Protein AF-A0A0E9PQI5-F1 (afdb_monomer)

Radius of gyration: 18.46 Å; Cα contacts (8 Å, |Δi|>4): 30; chains: 1; bounding box: 46×14×43 Å

Organism: Anguilla anguilla (NCBI:txid7936)

Secondary structure (DSSP, 8-state):
-PPPTT--S--HHHHHHHHHHHHHHHHHHHHHHHHHHHHTSTTT--HHHHHHHHHT-

Solvent-accessible surface area (backbone atoms only — not comparable to full-atom values): 3357 Å² total; per-residue (Å²): 131,88,73,62,95,83,71,66,97,70,54,69,66,58,53,54,49,51,58,51,48,54,52,50,52,52,50,50,47,52,48,34,48,51,50,15,53,55,26,56,32,86,90,64,59,36,60,71,59,15,50,52,32,57,70,75,106

Nearest PDB structures (foldseek):
  8a5n-assembly1_AAA  TM=9.782E-01  e=8.951E-04  Homo sapiens
  6wyh-assembly1_C  TM=9.912E-01  e=1.098E-03  Homo sapiens
  8jai-assembly1_B  TM=9.732E-01  e=8.361E-04  Homo sapiens
  4v6b-assembly2_Av  TM=9.820E-01  e=1.769E-03  Homo sapiens
  6h6u-assembly1_C  TM=9.835E-01  e=2.323E-03  Homo sapiens

Structure (mmCIF, N/CA/C/O backbone):
data_AF-A0A0E9PQI5-F1
#
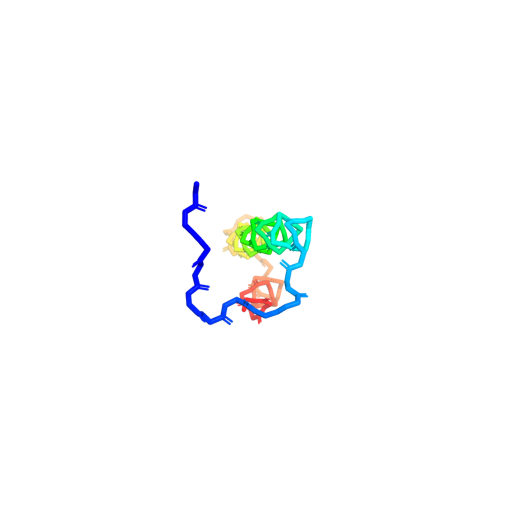_entry.id   AF-A0A0E9PQI5-F1
#
loop_
_atom_site.group_PDB
_atom_site.id
_atom_site.type_symbol
_atom_site.label_atom_id
_atom_site.label_alt_id
_atom_site.label_comp_id
_atom_site.label_asym_id
_atom_site.label_entity_id
_atom_site.label_seq_id
_atom_site.pdbx_PDB_ins_code
_atom_site.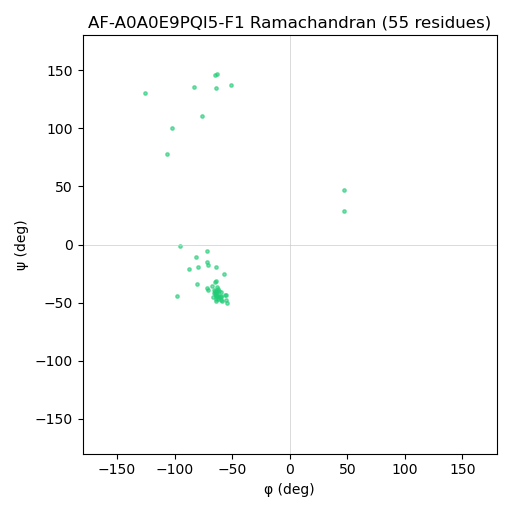Cartn_x
_atom_site.Cartn_y
_atom_site.Cartn_z
_atom_site.occupancy
_atom_site.B_iso_or_equiv
_atom_site.auth_seq_id
_atom_site.auth_comp_id
_atom_site.auth_asym_id
_atom_site.auth_atom_id
_atom_site.pdbx_PDB_model_num
ATOM 1 N N . MET A 1 1 ? 15.633 4.388 -26.616 1.00 57.16 1 MET A N 1
ATOM 2 C CA . MET A 1 1 ? 15.493 4.490 -25.148 1.00 57.16 1 MET A CA 1
ATOM 3 C C . MET A 1 1 ? 16.842 4.153 -24.557 1.00 57.16 1 MET A C 1
ATOM 5 O O . MET A 1 1 ? 17.256 3.007 -24.682 1.00 57.16 1 MET A O 1
ATOM 9 N N . GLU A 1 2 ? 17.551 5.139 -24.014 1.00 69.25 2 GLU A N 1
ATOM 10 C CA . GLU A 1 2 ? 18.815 4.872 -23.327 1.00 69.25 2 GLU A CA 1
ATOM 11 C C . GLU A 1 2 ? 18.557 4.004 -22.092 1.00 69.25 2 GLU A C 1
ATOM 13 O O . GLU A 1 2 ? 17.585 4.196 -21.356 1.00 69.25 2 GLU A O 1
ATOM 18 N N . THR A 1 3 ? 19.381 2.979 -21.912 1.00 81.44 3 THR A N 1
ATOM 19 C CA . THR A 1 3 ? 19.341 2.107 -20.740 1.00 81.44 3 THR A CA 1
ATOM 20 C C . THR A 1 3 ? 20.114 2.764 -19.607 1.00 81.44 3 THR A C 1
ATOM 22 O O . THR A 1 3 ? 21.210 3.272 -19.826 1.00 81.44 3 THR A O 1
ATOM 25 N N . SER A 1 4 ? 19.554 2.735 -18.394 1.00 89.12 4 SER A N 1
ATOM 26 C CA . SER A 1 4 ? 20.242 3.226 -17.195 1.00 89.12 4 SER A CA 1
ATOM 27 C C . SER A 1 4 ? 21.640 2.606 -17.072 1.00 89.12 4 SER A C 1
ATOM 29 O O . SER A 1 4 ? 21.789 1.399 -17.266 1.00 89.12 4 SER A O 1
ATOM 31 N N . GLN A 1 5 ? 22.641 3.420 -16.718 1.00 93.25 5 GLN A N 1
ATOM 32 C CA . GLN A 1 5 ? 24.048 3.006 -16.593 1.00 93.25 5 GLN A CA 1
ATOM 33 C C . GLN A 1 5 ? 24.255 1.853 -15.595 1.00 93.25 5 GLN A C 1
ATOM 35 O O . GLN A 1 5 ? 25.208 1.092 -15.720 1.00 93.25 5 GLN A O 1
ATOM 40 N N . ILE A 1 6 ? 23.350 1.704 -14.624 1.00 93.88 6 ILE A N 1
ATOM 41 C CA . ILE A 1 6 ? 23.409 0.669 -13.582 1.00 93.88 6 ILE A CA 1
ATOM 42 C C . ILE A 1 6 ? 22.588 -0.586 -13.916 1.00 93.88 6 ILE A C 1
ATOM 44 O O . ILE A 1 6 ? 22.535 -1.515 -13.115 1.00 93.88 6 ILE A O 1
ATOM 48 N N . ARG A 1 7 ? 21.900 -0.629 -15.065 1.00 90.69 7 ARG A N 1
ATOM 49 C CA . ARG A 1 7 ? 21.023 -1.754 -15.408 1.00 90.69 7 ARG A CA 1
ATOM 50 C C . ARG A 1 7 ? 21.855 -2.957 -15.855 1.00 90.69 7 ARG A C 1
ATOM 52 O O . ARG A 1 7 ? 22.403 -2.951 -16.953 1.00 90.69 7 ARG A O 1
ATOM 59 N N . GLN A 1 8 ? 21.879 -4.006 -15.041 1.00 91.56 8 GLN A N 1
ATOM 60 C CA . GLN A 1 8 ? 22.545 -5.277 -15.341 1.00 91.56 8 GLN A CA 1
ATOM 61 C C . GLN A 1 8 ? 21.539 -6.423 -15.195 1.00 91.56 8 GLN A C 1
ATOM 63 O O . GLN A 1 8 ? 20.811 -6.461 -14.209 1.00 91.56 8 GLN A O 1
ATOM 68 N N . ASP A 1 9 ? 21.453 -7.295 -16.206 1.00 92.31 9 ASP A N 1
ATOM 69 C CA . ASP A 1 9 ? 20.584 -8.491 -16.251 1.00 92.31 9 ASP A CA 1
ATOM 70 C C . ASP A 1 9 ? 19.108 -8.281 -15.830 1.00 92.31 9 ASP A C 1
ATOM 72 O O . ASP A 1 9 ? 18.429 -9.166 -15.317 1.00 92.31 9 ASP A O 1
ATOM 76 N N . TYR A 1 10 ? 18.573 -7.073 -16.032 1.00 91.19 10 TYR A N 1
ATOM 77 C CA . TYR A 1 10 ? 17.213 -6.734 -15.615 1.00 91.19 10 TYR A CA 1
ATOM 78 C C . TYR A 1 10 ? 16.263 -6.758 -16.812 1.00 91.19 10 TYR A C 1
ATOM 80 O O . TYR A 1 10 ? 16.206 -5.805 -17.602 1.00 91.19 10 TYR A O 1
ATOM 88 N N . HIS A 1 11 ? 15.511 -7.851 -16.961 1.00 94.31 11 HIS A N 1
ATOM 89 C CA . HIS A 1 11 ? 14.545 -8.013 -18.048 1.00 94.31 11 HIS A CA 1
ATOM 90 C C . HIS A 1 11 ? 13.421 -6.966 -17.971 1.00 94.31 11 HIS A C 1
ATOM 92 O O . HIS A 1 11 ? 13.015 -6.533 -16.890 1.00 94.31 11 HIS A O 1
ATOM 98 N N . ARG A 1 12 ? 12.904 -6.534 -19.126 1.00 91.75 12 ARG A N 1
ATOM 99 C CA . ARG A 1 12 ? 11.841 -5.512 -19.189 1.00 91.75 12 ARG A CA 1
ATOM 100 C C . ARG A 1 12 ? 10.532 -5.987 -18.559 1.00 91.75 12 ARG A C 1
ATOM 102 O O . ARG A 1 12 ? 9.845 -5.188 -17.930 1.00 91.75 12 ARG A O 1
ATOM 109 N N . ASP A 1 13 ? 10.236 -7.280 -18.642 1.00 95.00 13 ASP A N 1
ATOM 110 C CA . ASP A 1 13 ? 9.046 -7.846 -17.997 1.00 95.00 13 ASP A CA 1
ATOM 111 C C . ASP A 1 13 ? 9.145 -7.817 -16.470 1.00 95.00 13 ASP A C 1
ATOM 113 O O . ASP A 1 13 ? 8.148 -7.541 -15.807 1.00 95.00 13 ASP A O 1
ATOM 117 N N . CYS A 1 14 ? 10.343 -8.016 -15.905 1.00 93.06 14 CYS A N 1
ATOM 118 C CA . CYS A 1 14 ? 10.571 -7.892 -14.462 1.00 93.06 14 CYS A CA 1
ATOM 119 C C . CYS A 1 14 ? 10.331 -6.452 -13.990 1.00 93.06 14 CYS A C 1
ATOM 121 O O . CYS A 1 14 ? 9.682 -6.231 -12.973 1.00 93.06 14 CYS A O 1
ATOM 123 N N . GLU A 1 15 ? 10.782 -5.466 -14.771 1.00 92.94 15 GLU A N 1
ATOM 124 C CA . GLU A 1 15 ? 10.518 -4.048 -14.508 1.00 92.94 15 GLU A CA 1
ATOM 125 C C . GLU A 1 15 ? 9.026 -3.712 -14.538 1.00 92.94 15 GLU A C 1
ATOM 127 O O . GLU A 1 15 ? 8.517 -3.047 -13.635 1.00 92.94 15 GLU A O 1
ATOM 132 N N . ALA A 1 16 ? 8.302 -4.214 -15.539 1.00 95.38 16 ALA A N 1
ATOM 133 C CA . ALA A 1 16 ? 6.858 -4.038 -15.618 1.00 95.38 16 ALA A CA 1
ATOM 134 C C . ALA A 1 16 ? 6.128 -4.736 -14.458 1.00 95.38 16 ALA A C 1
ATOM 136 O O . ALA A 1 16 ? 5.181 -4.173 -13.908 1.00 95.38 16 ALA A O 1
ATOM 137 N N . ALA A 1 17 ? 6.565 -5.936 -14.065 1.00 96.44 17 ALA A N 1
ATOM 138 C CA . ALA A 1 17 ? 6.001 -6.677 -12.942 1.00 96.44 17 ALA A CA 1
ATOM 139 C C . ALA A 1 17 ? 6.206 -5.940 -11.612 1.00 96.44 17 ALA A C 1
ATOM 141 O O . ALA A 1 17 ? 5.247 -5.789 -10.861 1.00 96.44 17 ALA A O 1
ATOM 142 N N . ILE A 1 18 ? 7.401 -5.396 -11.361 1.00 96.12 18 ILE A N 1
ATOM 143 C CA . ILE A 1 18 ? 7.691 -4.604 -10.157 1.00 96.12 18 ILE A CA 1
ATOM 144 C C . ILE A 1 18 ? 6.829 -3.340 -10.104 1.00 96.12 18 ILE A C 1
ATOM 146 O O . ILE A 1 18 ? 6.237 -3.050 -9.0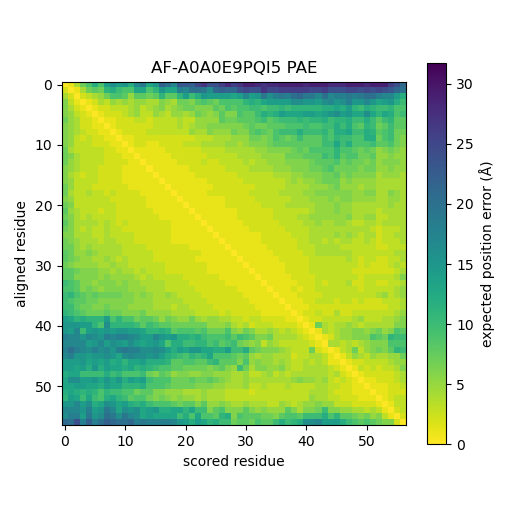68 1.00 96.12 18 ILE A O 1
ATOM 150 N N . ASN A 1 19 ? 6.664 -2.631 -11.222 1.00 95.56 19 ASN A N 1
ATOM 151 C CA . ASN A 1 19 ? 5.782 -1.460 -11.269 1.00 95.56 19 ASN A CA 1
ATOM 152 C C . ASN A 1 19 ? 4.313 -1.821 -11.000 1.00 95.56 19 ASN A C 1
ATOM 154 O O . ASN A 1 19 ? 3.587 -1.068 -10.351 1.00 95.56 19 ASN A O 1
ATOM 158 N N . ARG A 1 20 ? 3.856 -2.982 -11.483 1.00 96.56 20 ARG A N 1
ATOM 159 C CA . ARG A 1 20 ? 2.513 -3.492 -11.169 1.00 96.56 20 ARG A CA 1
ATOM 160 C C . ARG A 1 20 ? 2.392 -3.851 -9.693 1.00 96.56 20 ARG A C 1
ATOM 162 O O . ARG A 1 20 ? 1.407 -3.466 -9.076 1.00 96.56 20 ARG A O 1
ATOM 169 N N . MET A 1 21 ? 3.385 -4.536 -9.127 1.00 96.69 21 MET A N 1
ATOM 170 C CA . MET A 1 21 ? 3.417 -4.879 -7.704 1.00 96.69 21 MET A CA 1
ATOM 171 C C . MET A 1 21 ? 3.386 -3.634 -6.824 1.00 96.69 21 MET A C 1
ATOM 173 O O . MET A 1 21 ? 2.540 -3.557 -5.947 1.00 96.69 21 MET A O 1
ATOM 177 N N . ALA A 1 22 ? 4.208 -2.624 -7.110 1.00 96.94 22 ALA A N 1
ATOM 178 C CA . ALA A 1 22 ? 4.205 -1.369 -6.362 1.00 96.94 22 ALA A CA 1
ATOM 179 C C . ALA A 1 22 ? 2.813 -0.710 -6.336 1.00 96.94 22 ALA A C 1
ATOM 181 O O . ALA A 1 22 ? 2.349 -0.278 -5.284 1.00 96.94 22 ALA A O 1
ATOM 182 N N . ASN A 1 23 ? 2.109 -0.689 -7.472 1.00 96.50 23 ASN A N 1
ATOM 183 C CA . ASN A 1 23 ? 0.732 -0.192 -7.522 1.00 96.50 23 ASN A CA 1
ATOM 184 C C . ASN A 1 23 ? -0.249 -1.065 -6.723 1.00 96.50 23 ASN A C 1
ATOM 186 O O . ASN A 1 23 ? -1.143 -0.528 -6.074 1.00 96.50 23 ASN A O 1
ATOM 190 N N . MET A 1 24 ? -0.100 -2.393 -6.761 1.00 96.44 24 MET A N 1
ATOM 191 C CA . MET A 1 24 ? -0.944 -3.307 -5.981 1.00 96.44 24 MET A CA 1
ATOM 192 C C . MET A 1 24 ? -0.738 -3.130 -4.473 1.00 96.44 24 MET A C 1
ATOM 194 O O . MET A 1 24 ? -1.722 -3.079 -3.742 1.00 96.44 24 MET A O 1
ATOM 198 N N . GLU A 1 25 ? 0.504 -2.961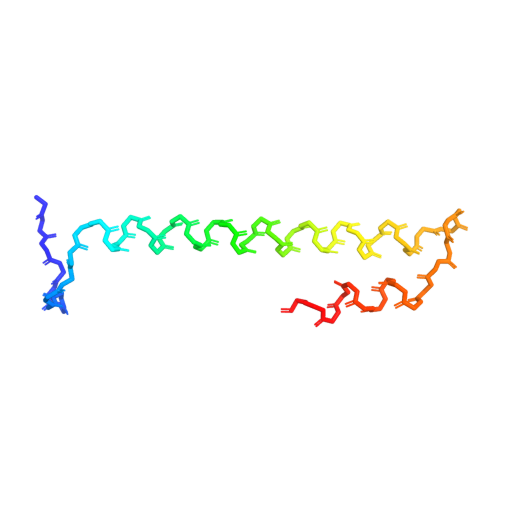 -4.016 1.00 95.25 25 GLU A N 1
ATOM 199 C CA . GLU A 1 25 ? 0.819 -2.696 -2.606 1.00 95.25 25 GLU A CA 1
ATOM 200 C C . GLU A 1 25 ? 0.243 -1.352 -2.143 1.00 95.25 25 GLU A C 1
ATOM 202 O O . GLU A 1 25 ? -0.391 -1.268 -1.091 1.00 95.25 25 GLU A O 1
ATOM 207 N N 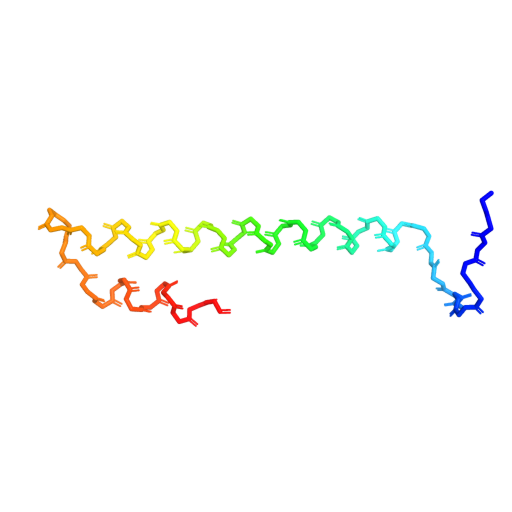. LEU A 1 26 ? 0.368 -0.300 -2.960 1.00 95.31 26 LEU A N 1
ATOM 208 C CA . LEU A 1 26 ? -0.249 1.000 -2.670 1.00 95.31 26 LEU A CA 1
ATOM 209 C C . LEU A 1 26 ? -1.778 0.903 -2.587 1.00 95.31 26 LEU A C 1
ATOM 211 O O . LEU A 1 26 ? -2.397 1.504 -1.707 1.00 95.31 26 LEU A O 1
ATOM 215 N N . PHE A 1 27 ? -2.397 0.124 -3.475 1.00 96.19 27 PHE A N 1
ATOM 216 C CA . PHE A 1 27 ? -3.836 -0.118 -3.446 1.00 96.19 27 PHE A CA 1
ATOM 217 C C . PHE A 1 27 ? -4.268 -0.903 -2.198 1.00 96.19 27 PHE A C 1
ATOM 219 O O . PHE A 1 27 ? -5.273 -0.558 -1.567 1.00 96.19 27 PHE A O 1
ATOM 226 N N . ALA A 1 28 ? -3.504 -1.925 -1.807 1.00 93.62 28 ALA A N 1
ATOM 227 C CA . ALA A 1 28 ? -3.747 -2.689 -0.588 1.00 93.62 28 ALA A CA 1
ATOM 228 C C . ALA A 1 28 ? -3.623 -1.799 0.660 1.00 93.62 28 ALA A C 1
ATOM 230 O O . ALA A 1 28 ? -4.537 -1.780 1.484 1.00 93.62 28 ALA A O 1
ATOM 231 N N . SER A 1 29 ? -2.563 -0.988 0.750 1.00 93.94 29 SER A N 1
ATOM 232 C CA . SER A 1 29 ? -2.361 -0.009 1.826 1.00 93.94 29 SER A CA 1
ATOM 233 C C . SER A 1 29 ? -3.542 0.960 1.945 1.00 93.94 29 SER A C 1
ATOM 235 O O . SER A 1 29 ? -4.108 1.130 3.026 1.00 93.94 29 SER A O 1
ATOM 237 N N . TYR A 1 30 ? -3.995 1.529 0.823 1.00 94.50 30 TYR A N 1
ATOM 238 C CA . TYR A 1 30 ? -5.153 2.424 0.814 1.00 94.50 30 TYR A CA 1
ATOM 239 C C . TYR A 1 30 ? -6.442 1.725 1.268 1.00 94.50 30 TYR A C 1
ATOM 241 O O . TYR A 1 30 ? -7.251 2.296 2.003 1.00 94.50 30 TYR A O 1
ATOM 249 N N . THR A 1 31 ? -6.622 0.465 0.872 1.00 93.88 31 THR A N 1
ATOM 250 C CA . THR A 1 31 ? -7.776 -0.343 1.279 1.00 93.88 31 THR A CA 1
ATOM 251 C C . THR A 1 31 ? -7.770 -0.590 2.788 1.00 93.88 31 THR A C 1
ATOM 253 O O . THR A 1 31 ? -8.785 -0.352 3.444 1.00 93.88 31 THR A O 1
ATOM 256 N N . TYR A 1 32 ? -6.630 -0.980 3.367 1.00 92.62 32 TYR A N 1
ATOM 257 C CA . TYR A 1 32 ? -6.510 -1.167 4.816 1.00 92.62 32 TYR A CA 1
ATOM 258 C C . TYR A 1 32 ? -6.726 0.132 5.591 1.00 92.62 32 TYR A C 1
ATOM 260 O O . TYR A 1 32 ? -7.453 0.135 6.584 1.00 92.62 32 TYR A O 1
ATOM 268 N N . MET A 1 33 ? -6.211 1.257 5.091 1.00 91.00 33 MET A N 1
ATOM 269 C CA . MET A 1 33 ? -6.475 2.573 5.671 1.00 91.00 33 MET A CA 1
ATOM 270 C C . MET A 1 33 ? -7.976 2.903 5.665 1.00 91.00 33 MET A C 1
ATOM 272 O O . MET A 1 33 ? -8.528 3.340 6.678 1.00 91.00 33 MET A O 1
ATOM 276 N N . SER A 1 34 ? -8.672 2.643 4.555 1.00 91.81 34 SER A N 1
ATOM 277 C CA . SER A 1 34 ? -10.125 2.820 4.466 1.00 91.81 34 SER A CA 1
ATOM 278 C C . SER A 1 34 ? -10.870 1.957 5.494 1.00 91.81 34 SER A C 1
ATOM 280 O O . SER A 1 34 ? -11.738 2.458 6.215 1.00 91.81 34 SER A O 1
ATOM 282 N N . MET A 1 35 ? -10.481 0.685 5.640 1.00 91.00 35 MET A N 1
ATOM 283 C CA . MET A 1 35 ? -11.061 -0.234 6.625 1.00 91.00 35 MET A CA 1
ATOM 284 C C . MET A 1 35 ? -10.813 0.236 8.063 1.00 91.00 35 MET A C 1
ATOM 286 O O . MET A 1 35 ? -11.743 0.269 8.870 1.00 91.00 35 MET A O 1
ATOM 290 N N . ALA A 1 36 ? -9.596 0.678 8.382 1.00 90.69 36 ALA A N 1
ATOM 291 C CA . ALA A 1 36 ? -9.262 1.231 9.688 1.00 90.69 36 ALA A CA 1
ATOM 292 C C . ALA A 1 36 ? -10.163 2.409 10.080 1.00 90.69 36 ALA A C 1
ATOM 294 O O . ALA A 1 36 ? -10.620 2.491 11.226 1.00 90.69 36 ALA A O 1
ATOM 295 N N . HIS A 1 37 ? -10.433 3.316 9.138 1.00 88.50 37 HIS A N 1
ATOM 296 C CA . HIS A 1 37 ? -11.334 4.444 9.359 1.00 88.50 37 HIS A CA 1
ATOM 297 C C . HIS A 1 37 ? -12.798 4.014 9.446 1.00 88.50 37 HIS A C 1
ATOM 299 O O . HIS A 1 37 ? -13.528 4.548 10.278 1.00 88.50 37 HIS A O 1
ATOM 305 N N . TYR A 1 38 ? -13.221 3.028 8.654 1.00 90.19 38 TYR A N 1
ATOM 306 C CA . TYR A 1 38 ? -14.571 2.476 8.721 1.00 90.19 38 TYR A CA 1
ATOM 307 C C . TYR A 1 38 ? -14.885 1.902 10.111 1.00 90.19 38 TYR A C 1
ATOM 309 O O . TYR A 1 38 ? -15.894 2.269 10.712 1.00 90.19 38 TYR A O 1
ATOM 317 N N . PHE A 1 39 ? -13.990 1.083 10.671 1.00 87.62 39 PHE A N 1
ATOM 318 C CA . PHE A 1 39 ? -14.173 0.497 12.006 1.00 87.62 39 PHE A CA 1
ATOM 319 C C . PHE A 1 39 ? -14.035 1.510 13.155 1.00 87.62 39 PHE A C 1
ATOM 321 O O . PHE A 1 39 ? -14.505 1.242 14.262 1.00 87.62 39 PHE A O 1
ATOM 328 N N . ALA A 1 40 ? -13.430 2.676 12.899 1.00 88.25 40 ALA A N 1
ATOM 329 C CA . ALA A 1 40 ? -13.338 3.781 13.856 1.00 88.25 40 ALA A CA 1
ATOM 330 C C . ALA A 1 40 ? -14.603 4.651 13.927 1.00 88.25 40 ALA A C 1
ATOM 332 O O . ALA A 1 40 ? -14.691 5.515 14.800 1.00 88.25 40 ALA A O 1
ATOM 333 N N . ARG A 1 41 ? -15.559 4.488 13.004 1.00 89.25 41 ARG A N 1
ATOM 334 C CA . ARG A 1 41 ? -16.784 5.295 13.004 1.00 89.25 41 ARG A CA 1
ATOM 335 C C . ARG A 1 41 ? -17.620 5.010 14.249 1.00 89.25 41 ARG A C 1
ATOM 337 O O . ARG A 1 41 ? -17.684 3.873 14.703 1.00 89.25 41 ARG A O 1
ATOM 344 N N . GLY A 1 42 ? -18.311 6.026 14.764 1.00 85.06 42 GLY A N 1
ATOM 345 C CA . GLY A 1 42 ? -19.119 5.908 15.984 1.00 85.06 42 GLY A CA 1
ATOM 346 C C . GLY A 1 42 ? -20.309 4.943 15.888 1.00 85.06 42 GLY A C 1
ATOM 347 O O . GLY A 1 42 ? -20.797 4.498 16.919 1.00 85.06 42 GLY A O 1
ATOM 348 N N . ASP A 1 43 ? -20.758 4.599 14.678 1.00 86.44 43 ASP A N 1
ATOM 349 C CA . ASP A 1 43 ? -21.835 3.635 14.418 1.00 86.44 43 ASP A CA 1
ATOM 350 C C . ASP A 1 43 ? -21.357 2.177 14.304 1.00 86.44 43 ASP A C 1
ATOM 352 O O . ASP A 1 43 ? -22.149 1.262 14.510 1.00 86.44 43 ASP A O 1
ATOM 356 N N . VAL A 1 44 ? -20.070 1.948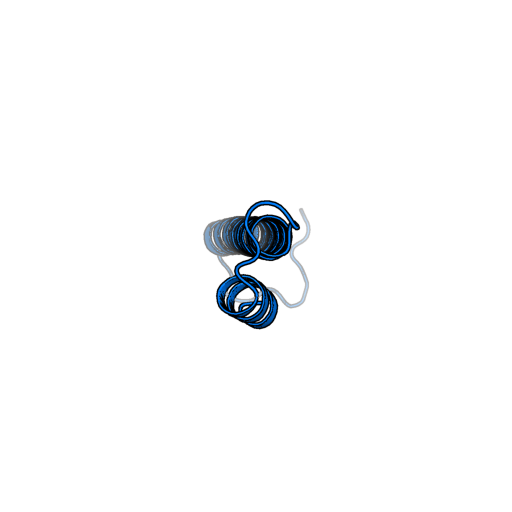 14.017 1.00 84.56 44 VAL A N 1
ATOM 357 C CA . VAL A 1 44 ? -19.449 0.609 14.006 1.00 84.56 44 VAL A CA 1
ATOM 358 C C . VAL A 1 44 ? -18.707 0.345 15.322 1.00 84.56 44 VAL A C 1
ATOM 360 O O . VAL A 1 44 ? -18.847 -0.725 15.902 1.00 84.56 44 VAL A O 1
ATOM 363 N N . ALA A 1 45 ? -17.942 1.333 15.797 1.00 82.50 45 ALA A N 1
ATOM 364 C CA . ALA A 1 45 ? -17.275 1.396 17.097 1.00 82.50 45 ALA A CA 1
ATOM 365 C C . ALA A 1 45 ? -16.496 0.123 17.490 1.00 82.50 45 ALA A C 1
ATOM 367 O O . ALA A 1 45 ? -16.581 -0.347 18.625 1.00 82.50 45 ALA A O 1
ATOM 368 N N . LEU A 1 46 ? -15.693 -0.417 16.562 1.00 84.50 46 LEU A N 1
ATOM 369 C CA . LEU A 1 46 ? -14.813 -1.571 16.788 1.00 84.50 46 LEU A CA 1
ATOM 370 C C . LEU A 1 46 ? -13.339 -1.120 16.861 1.00 84.50 46 LEU A C 1
ATOM 372 O O . LEU A 1 46 ? -12.581 -1.295 15.900 1.00 84.50 46 LEU A O 1
ATOM 376 N N . PRO A 1 47 ? -12.889 -0.548 17.997 1.00 82.56 47 PRO A N 1
ATOM 377 C CA . PRO A 1 47 ? -11.567 0.069 18.110 1.00 82.56 47 PRO A CA 1
ATOM 378 C C . PRO A 1 47 ? -10.411 -0.925 17.933 1.00 82.56 47 PRO A C 1
ATOM 380 O O . PRO A 1 47 ? -9.381 -0.549 17.383 1.00 82.56 47 PRO A O 1
ATOM 383 N N . GLY A 1 48 ? -10.585 -2.196 18.321 1.00 84.25 48 GLY A N 1
ATOM 384 C CA . GLY A 1 48 ? -9.566 -3.236 18.121 1.00 84.25 48 GLY A CA 1
ATOM 385 C C . GLY A 1 48 ? -9.285 -3.527 16.642 1.00 84.25 48 GLY A C 1
ATOM 386 O O . GLY A 1 48 ? -8.130 -3.631 16.242 1.00 84.25 48 GLY A O 1
ATOM 387 N N . PHE A 1 49 ? -10.329 -3.567 15.807 1.00 80.31 49 PHE A N 1
ATOM 388 C CA . PHE A 1 49 ? -10.179 -3.744 14.359 1.00 80.31 49 PHE A CA 1
ATOM 389 C C . PHE A 1 49 ? -9.592 -2.496 13.698 1.00 80.31 49 PHE A C 1
ATOM 391 O O . PHE A 1 49 ? -8.725 -2.606 12.838 1.00 80.31 49 PHE A O 1
ATOM 398 N N . SER A 1 50 ? -10.006 -1.302 14.133 1.00 81.56 50 SER A N 1
ATOM 399 C CA . SER A 1 50 ? -9.403 -0.052 13.659 1.00 81.56 50 SER A CA 1
ATOM 400 C C . SER A 1 50 ? -7.905 0.028 13.969 1.00 81.56 50 SER A C 1
ATOM 402 O O . SER A 1 50 ? -7.136 0.453 13.113 1.00 81.56 50 SER A O 1
ATOM 404 N N . HIS A 1 51 ? -7.481 -0.401 15.163 1.00 84.2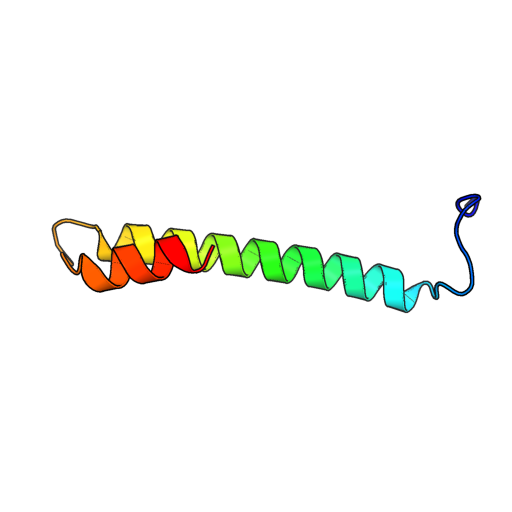5 51 HIS A N 1
ATOM 405 C CA . HIS A 1 51 ? -6.067 -0.455 15.538 1.00 84.25 51 HIS A CA 1
ATOM 406 C C . HIS A 1 51 ? -5.294 -1.447 14.670 1.00 84.25 51 HIS A C 1
ATOM 408 O O . HIS A 1 51 ? -4.292 -1.075 14.071 1.00 84.25 51 HIS A O 1
ATOM 414 N N . PHE A 1 52 ? -5.819 -2.667 14.519 1.00 86.88 52 PHE A N 1
ATOM 415 C CA . PHE A 1 52 ? -5.209 -3.698 13.684 1.00 86.88 52 PHE A CA 1
ATOM 416 C C . PHE A 1 52 ? -4.974 -3.207 12.250 1.00 86.88 52 PHE A C 1
ATOM 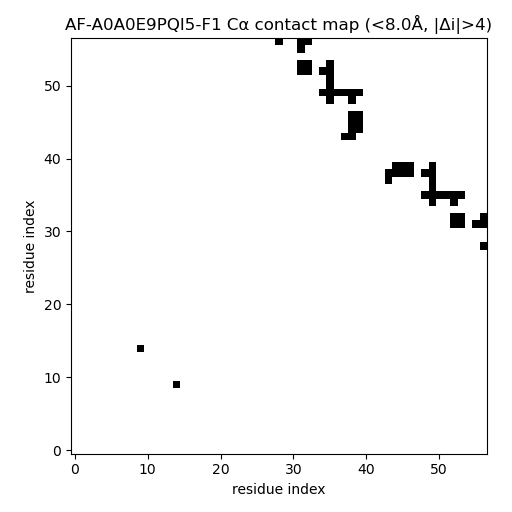418 O O . PHE A 1 52 ? -3.858 -3.266 11.748 1.00 86.88 52 PHE A O 1
ATOM 425 N N . PHE A 1 53 ? -5.991 -2.635 11.600 1.00 84.44 53 PHE A N 1
ATOM 426 C CA . PHE A 1 53 ? -5.854 -2.160 10.220 1.00 84.44 53 PHE A CA 1
ATOM 427 C C . PHE A 1 53 ? -4.996 -0.891 10.070 1.00 84.44 53 PHE A C 1
ATOM 429 O O . PHE A 1 53 ? -4.581 -0.588 8.955 1.00 84.44 53 PHE A O 1
ATOM 436 N N . LYS A 1 54 ? -4.710 -0.159 11.157 1.00 82.12 54 LYS A N 1
ATOM 437 C CA . LYS A 1 54 ? -3.714 0.930 11.159 1.00 82.12 54 LYS A CA 1
ATOM 438 C C . LYS A 1 54 ? -2.283 0.418 11.288 1.00 82.12 54 LYS A C 1
ATOM 440 O O . LYS A 1 54 ? -1.393 1.035 10.724 1.00 82.12 54 LYS A O 1
ATOM 445 N N . GLU A 1 55 ? -2.068 -0.665 12.032 1.00 82.62 55 GLU A N 1
ATOM 446 C CA . GLU A 1 55 ? -0.741 -1.269 12.229 1.00 82.62 55 GLU A CA 1
ATOM 447 C C . GLU A 1 55 ? -0.290 -2.145 11.055 1.00 82.62 55 GLU A C 1
ATOM 449 O O . GLU A 1 55 ? 0.89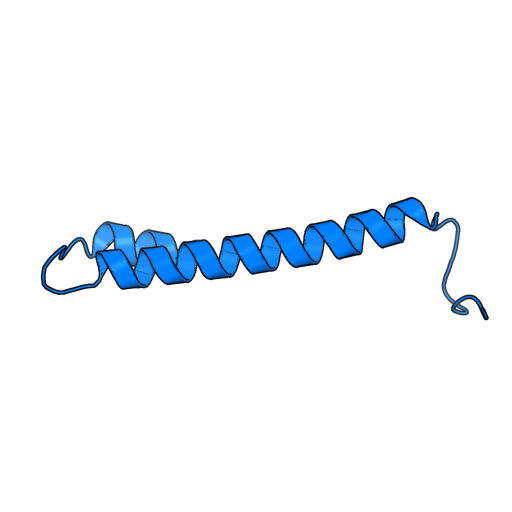5 -2.424 10.923 1.00 82.62 55 GLU A O 1
ATOM 454 N N . VAL A 1 56 ? -1.222 -2.589 10.206 1.00 73.75 56 VAL A N 1
ATOM 455 C CA . VAL A 1 56 ? -0.926 -3.374 8.991 1.00 73.75 56 VAL A CA 1
ATOM 456 C C . VAL A 1 56 ? -0.273 -2.520 7.880 1.00 73.75 56 VAL A C 1
ATOM 458 O O . VAL A 1 56 ? 0.140 -3.068 6.860 1.00 73.75 56 VAL A O 1
ATOM 461 N N . GLN A 1 57 ? -0.149 -1.200 8.072 1.00 58.50 57 GLN A N 1
ATOM 462 C CA . GLN A 1 57 ? 0.634 -0.297 7.215 1.00 58.50 57 GLN A CA 1
ATOM 463 C C . GLN A 1 57 ? 2.118 -0.305 7.601 1.00 58.50 57 GLN A C 1
ATOM 465 O O . GLN A 1 57 ? 2.950 -0.407 6.673 1.00 58.50 57 GLN A O 1
#

Mean predicted aligned error: 5.97 Å

Foldseek 3Di:
DDDPPPDDPQDPVNVVVVVVVVVVVVVVLVVLQVQLVVCVDPVNVNNVSNVVSVVVD

InterPro domains:
  IPR001519 Ferritin [PTHR11431] (3-55)
  IPR008331 Ferritin/DPS domain [PF00210] (16-55)
  IPR009040 Ferritin-like diiron domain [PS50905] (8-57)
  IPR009078 Ferritin-like superfamily [SSF47240] (3-55)
  IPR012347 Ferritin-like [G3DSA:1.20.1260.10] (1-57)

Sequence (57 aa):
METSQIRQDYHRDCEAAINRMANMELFASYTYMSMAHYFARGDVALPGFSHFFKEVQ

pLDDT: mean 88.62, std 8.34, range [57.16, 96.94]